Protein AF-A0AAE0VHP2-F1 (afdb_monomer_lite)

Secondary structure (DSSP, 8-state):
--HHHHHHHHHHHHHHHHHHHHHHHHHHHHHHHHHHHHHHHHHHHHHHHHHHHHHHHHHHHHHTT-TTS--TT-TTSHHHHHHHHHHHHHHHHHHHHHHHHHHS---H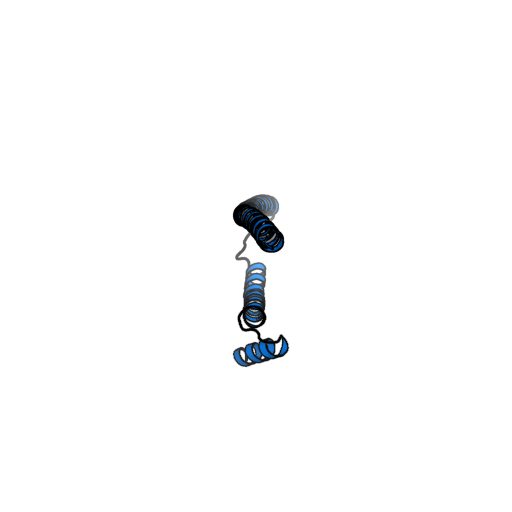HHHHHHHHHHH-

pLDDT: mean 85.0, std 11.38, range [52.88, 96.75]

Sequence (120 aa):
MDMDAFTKRKESILSERKLHDQEVKLTQYKSKVAEYETLVEDLKTEKQNLVIRLSQISSVKLIDGNPNVADLSDPNRPDKLLVQFSELYDNQWTDSFQVLCKSLDHSEDEAIQVLLKIVL

Foldseek 3Di:
DCPVVVVVVVVVVVVVVVVVVVVVVVVVVVVVVVVVVVVVVVVVVVVVVVLLVVLVVVQCVVCVVPVPDDSPSDCPPPVNVVVVVVVVVVVVLVVQLCCCVPVVVDDSVRSVVVVVVVVD

Structure (mmCIF, N/CA/C/O backbone):
data_AF-A0AAE0VHP2-F1
#
_entry.id   AF-A0AAE0VHP2-F1
#
loop_
_atom_site.group_PDB
_atom_site.id
_atom_site.type_symbol
_atom_site.label_atom_id
_atom_site.label_alt_id
_atom_site.label_comp_id
_atom_site.label_asym_id
_atom_site.label_entity_id
_atom_site.label_seq_id
_atom_site.pdbx_PDB_ins_code
_atom_site.Cartn_x
_atom_site.Cartn_y
_atom_site.Cartn_z
_atom_site.occupancy
_atom_site.B_iso_or_equiv
_atom_site.auth_seq_id
_atom_site.auth_comp_id
_atom_site.auth_asym_id
_atom_site.auth_atom_id
_atom_site.pdbx_PDB_model_num
ATOM 1 N N . MET A 1 1 ? 34.837 1.671 -52.367 1.00 56.47 1 MET A N 1
ATOM 2 C CA . MET A 1 1 ? 34.097 0.828 -51.406 1.00 56.47 1 MET A CA 1
ATOM 3 C C . MET A 1 1 ? 34.596 1.229 -50.031 1.00 56.47 1 MET A C 1
ATOM 5 O O . MET A 1 1 ? 35.789 1.084 -49.858 1.00 56.47 1 MET A O 1
ATOM 9 N N . ASP A 1 2 ? 33.766 1.879 -49.197 1.00 61.03 2 ASP A N 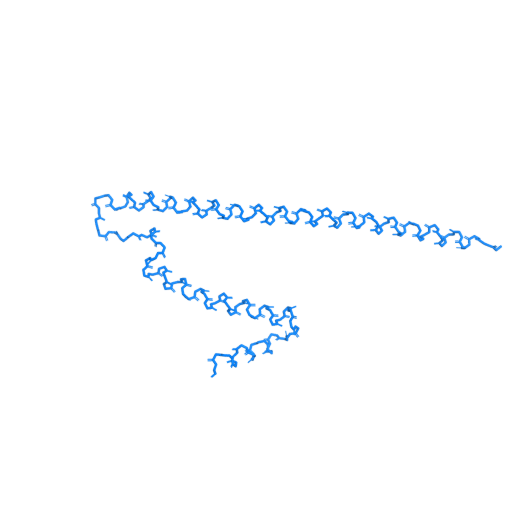1
ATOM 10 C CA . ASP A 1 2 ? 33.949 2.046 -47.723 1.00 61.03 2 ASP A CA 1
ATOM 11 C C . ASP A 1 2 ? 33.037 3.122 -47.089 1.00 61.03 2 ASP A C 1
ATOM 13 O O . ASP A 1 2 ? 32.997 3.265 -45.871 1.00 61.03 2 ASP A O 1
ATOM 17 N N . MET A 1 3 ? 32.225 3.846 -47.873 1.00 61.28 3 MET A N 1
ATOM 18 C CA . MET A 1 3 ? 31.234 4.806 -47.337 1.00 61.28 3 MET A CA 1
ATOM 19 C C . MET A 1 3 ? 30.210 4.173 -46.372 1.00 61.28 3 MET A C 1
ATOM 21 O O . MET A 1 3 ? 29.719 4.834 -45.457 1.00 61.28 3 MET A O 1
ATOM 25 N N . ASP A 1 4 ? 29.913 2.887 -46.548 1.00 78.00 4 ASP A N 1
ATOM 26 C CA . ASP A 1 4 ? 28.920 2.158 -45.754 1.00 78.00 4 ASP A CA 1
ATOM 27 C C . ASP A 1 4 ? 29.424 1.844 -44.328 1.00 78.00 4 ASP A C 1
ATOM 29 O O . ASP A 1 4 ? 28.709 2.007 -43.339 1.00 78.00 4 ASP A O 1
ATOM 33 N N . ALA A 1 5 ? 30.716 1.519 -44.189 1.00 75.69 5 ALA A N 1
ATOM 34 C CA . ALA A 1 5 ? 31.345 1.232 -42.898 1.00 75.69 5 ALA A CA 1
ATOM 35 C C . ALA A 1 5 ? 31.437 2.478 -41.995 1.00 75.69 5 ALA A C 1
ATOM 37 O O . ALA A 1 5 ? 31.198 2.401 -40.785 1.00 75.69 5 ALA A O 1
ATOM 38 N N . PHE A 1 6 ? 31.731 3.645 -42.579 1.00 77.31 6 PHE A N 1
ATOM 39 C CA . PHE A 1 6 ? 31.749 4.922 -41.857 1.00 77.31 6 PHE A CA 1
ATOM 40 C C . PHE A 1 6 ? 30.355 5.343 -41.382 1.00 77.31 6 PHE A C 1
ATOM 42 O O . PHE A 1 6 ? 30.205 5.817 -40.253 1.00 77.31 6 PHE A O 1
ATOM 49 N N . THR A 1 7 ? 29.337 5.142 -42.220 1.00 84.19 7 THR A N 1
ATOM 50 C CA . THR A 1 7 ? 27.945 5.484 -41.896 1.00 84.19 7 THR A CA 1
ATOM 51 C C . THR A 1 7 ? 27.442 4.632 -40.733 1.00 84.19 7 THR A C 1
ATOM 53 O O . THR A 1 7 ? 26.991 5.172 -39.723 1.00 84.19 7 THR A O 1
ATOM 56 N N . LYS A 1 8 ? 27.676 3.317 -40.793 1.00 85.50 8 LYS A N 1
ATOM 57 C CA . LYS A 1 8 ? 27.319 2.372 -39.728 1.00 85.50 8 LYS A CA 1
ATOM 58 C C . LYS A 1 8 ? 28.006 2.684 -38.393 1.00 85.50 8 LYS A C 1
ATOM 60 O O . LYS A 1 8 ? 27.388 2.607 -37.333 1.00 85.50 8 LYS A O 1
ATOM 65 N N . ARG A 1 9 ? 29.279 3.099 -38.421 1.00 87.50 9 ARG A N 1
ATOM 66 C CA . ARG A 1 9 ? 30.003 3.502 -37.203 1.00 87.50 9 ARG A CA 1
ATOM 67 C C . ARG A 1 9 ? 29.477 4.809 -36.609 1.00 87.50 9 ARG A C 1
ATOM 69 O O . ARG A 1 9 ? 29.380 4.923 -35.390 1.00 87.50 9 ARG A O 1
ATOM 76 N N . LYS A 1 10 ? 29.118 5.786 -37.447 1.00 89.12 10 LYS A N 1
ATOM 77 C CA . LYS A 1 10 ? 28.500 7.043 -36.998 1.00 89.12 10 LYS A CA 1
ATOM 78 C C . LYS A 1 10 ? 27.147 6.791 -36.328 1.00 89.12 10 LYS A C 1
ATOM 80 O O . LYS A 1 10 ? 26.862 7.399 -35.299 1.00 89.12 10 LYS A O 1
ATOM 85 N N . GLU A 1 11 ? 26.344 5.891 -36.886 1.00 89.88 11 GLU A N 1
ATOM 86 C CA . GLU A 1 11 ? 25.062 5.480 -36.309 1.00 89.88 11 GLU A CA 1
ATOM 87 C C . GLU A 1 11 ? 25.239 4.767 -34.963 1.00 89.88 11 GLU A C 1
ATOM 89 O O . GLU A 1 11 ? 24.553 5.135 -34.011 1.00 89.88 11 GLU A O 1
ATOM 94 N N . SER A 1 12 ? 26.217 3.857 -34.843 1.00 88.62 12 SER A N 1
ATOM 95 C CA . SER A 1 12 ? 26.563 3.190 -33.571 1.00 88.62 12 SER A CA 1
ATOM 96 C C . SER A 1 12 ? 26.895 4.196 -32.466 1.00 88.62 12 SER A C 1
ATOM 98 O O . SER A 1 12 ? 26.319 4.158 -31.380 1.00 88.62 12 SER A O 1
ATOM 100 N N . ILE A 1 13 ? 27.755 5.175 -32.767 1.00 91.75 13 ILE A N 1
ATOM 101 C CA . ILE A 1 13 ? 28.146 6.222 -31.809 1.00 91.75 13 ILE A CA 1
ATOM 102 C C . ILE A 1 13 ? 26.936 7.078 -31.406 1.00 91.75 13 ILE A C 1
ATOM 104 O O . ILE A 1 13 ? 26.813 7.495 -30.253 1.00 91.75 13 ILE A O 1
ATOM 108 N N . LEU A 1 14 ? 26.028 7.360 -32.345 1.00 92.69 14 LEU A N 1
ATOM 109 C CA . LEU A 1 14 ? 24.811 8.115 -32.056 1.00 92.69 14 LEU A CA 1
ATOM 110 C C . LEU A 1 14 ? 23.865 7.323 -31.142 1.00 92.69 14 LEU A C 1
ATOM 112 O O . LEU A 1 14 ? 23.273 7.908 -30.235 1.00 92.69 14 LEU A O 1
ATOM 116 N N . SER A 1 15 ? 23.723 6.012 -31.360 1.00 90.31 15 SER A N 1
ATOM 117 C CA . SER A 1 15 ? 22.924 5.146 -30.487 1.00 90.31 15 SER A CA 1
ATOM 118 C C . SER A 1 15 ? 23.528 5.005 -29.092 1.00 90.31 15 SER A C 1
ATOM 120 O O . SER A 1 15 ? 22.789 5.106 -28.120 1.00 90.31 15 SER A O 1
ATOM 122 N N . GLU A 1 16 ? 24.850 4.870 -28.977 1.00 92.06 16 GLU A N 1
ATOM 123 C CA . GLU A 1 16 ? 25.550 4.792 -27.687 1.00 92.06 16 GLU A CA 1
ATOM 124 C C . GLU A 1 16 ? 25.366 6.074 -26.868 1.00 92.06 16 GLU A C 1
ATOM 126 O O . GLU A 1 16 ? 25.077 6.014 -25.676 1.00 92.06 16 GLU A O 1
ATOM 131 N N . ARG A 1 17 ? 25.439 7.248 -27.509 1.00 93.31 17 ARG A N 1
ATOM 132 C CA . ARG A 1 17 ? 25.157 8.528 -26.837 1.00 93.31 17 ARG A CA 1
ATOM 133 C C . ARG A 1 17 ? 23.716 8.625 -26.352 1.00 93.31 17 ARG A C 1
ATOM 135 O O . ARG A 1 17 ? 23.485 9.035 -25.223 1.00 93.31 17 ARG A O 1
ATOM 142 N N . LYS A 1 18 ? 22.748 8.220 -27.182 1.00 94.25 18 LYS A N 1
ATOM 143 C CA . LYS A 1 18 ? 21.332 8.200 -26.782 1.00 94.25 18 LYS A CA 1
ATOM 144 C C . LYS A 1 18 ? 21.089 7.252 -25.610 1.00 94.25 18 LYS A C 1
ATOM 146 O O . LYS A 1 18 ? 20.311 7.593 -24.724 1.00 94.25 18 LYS A O 1
ATOM 151 N N . LEU A 1 19 ? 21.746 6.093 -25.613 1.00 94.00 19 LEU A N 1
ATOM 152 C CA . LEU A 1 19 ? 21.673 5.128 -24.522 1.00 94.00 19 LEU A CA 1
ATOM 153 C C . LEU A 1 19 ? 22.239 5.734 -23.233 1.00 94.00 19 LEU A C 1
ATOM 155 O O . LEU A 1 19 ? 21.567 5.715 -22.208 1.00 94.00 19 LEU A O 1
ATOM 159 N N . HIS A 1 20 ? 23.406 6.374 -23.310 1.00 93.75 20 HIS A N 1
ATOM 160 C CA . HIS A 1 20 ? 24.012 7.056 -22.170 1.00 93.75 20 HIS A CA 1
ATOM 161 C C . HIS A 1 20 ? 23.116 8.175 -21.608 1.00 93.75 20 HIS A C 1
ATOM 163 O O . HIS A 1 20 ? 22.893 8.255 -20.401 1.00 93.75 20 HIS A O 1
ATOM 169 N N . ASP A 1 21 ? 22.519 9.001 -22.472 1.00 95.19 21 ASP A N 1
ATOM 170 C CA . ASP A 1 21 ? 21.575 10.043 -22.049 1.00 95.19 21 ASP A CA 1
ATOM 171 C C . ASP A 1 21 ? 20.340 9.451 -21.348 1.00 95.19 21 ASP A C 1
ATOM 173 O O . ASP A 1 21 ? 19.803 10.037 -20.402 1.00 95.19 21 ASP A O 1
ATOM 177 N N . GLN A 1 22 ? 19.866 8.287 -21.805 1.00 94.25 22 GLN A N 1
ATOM 178 C CA . GLN A 1 22 ? 18.774 7.558 -21.161 1.00 94.25 22 GLN A CA 1
ATOM 179 C 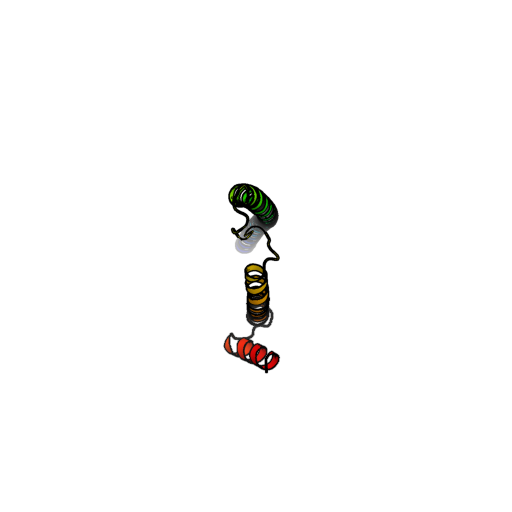C . GLN A 1 22 ? 19.187 6.990 -19.799 1.00 94.25 22 GLN A C 1
ATOM 181 O O . GLN A 1 22 ? 18.409 7.100 -18.854 1.00 94.25 22 GLN A O 1
ATOM 186 N N . GLU A 1 23 ? 20.396 6.448 -19.66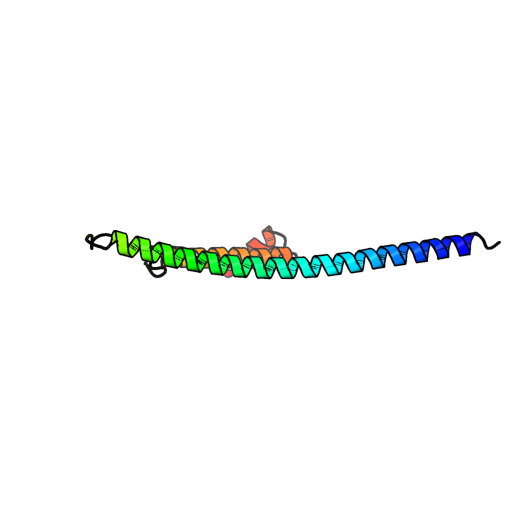2 1.00 95.19 23 GLU A N 1
ATOM 187 C CA . GLU A 1 23 ? 20.932 5.941 -18.390 1.00 95.19 23 GLU A CA 1
ATOM 188 C C . GLU A 1 23 ? 21.076 7.052 -17.344 1.00 95.19 23 GLU A C 1
ATOM 190 O O . GLU A 1 23 ? 20.698 6.879 -16.180 1.00 95.19 23 GLU A O 1
ATOM 195 N N . VAL A 1 24 ? 21.550 8.230 -17.759 1.00 96.62 24 VAL A N 1
ATOM 196 C CA . VAL A 1 24 ? 21.642 9.409 -16.886 1.00 96.62 24 VAL A CA 1
ATOM 197 C C . VAL A 1 24 ? 20.253 9.842 -16.421 1.00 96.62 24 VAL A C 1
ATOM 199 O O . VAL A 1 24 ? 20.038 10.043 -15.224 1.00 96.62 24 VAL A O 1
ATOM 202 N N . LYS A 1 25 ? 19.276 9.927 -17.334 1.00 96.25 25 LYS A N 1
ATOM 203 C CA . LYS A 1 25 ? 17.883 10.243 -16.972 1.00 96.25 25 LYS A CA 1
ATOM 204 C C . LYS A 1 25 ? 17.288 9.202 -16.033 1.00 96.25 25 LYS A C 1
ATOM 206 O O . LYS A 1 25 ? 16.646 9.566 -15.054 1.00 96.25 25 LYS A O 1
ATOM 211 N N . LEU A 1 26 ? 17.520 7.918 -16.298 1.00 94.94 26 LEU A N 1
ATOM 212 C CA . LEU A 1 26 ? 17.045 6.827 -15.451 1.00 94.94 26 LEU A CA 1
ATOM 213 C C . LEU A 1 26 ? 17.606 6.951 -14.031 1.00 94.94 26 LEU A C 1
ATOM 215 O O . LEU A 1 26 ? 16.870 6.790 -13.061 1.00 94.94 26 LEU A O 1
ATOM 219 N N . THR A 1 27 ? 18.887 7.297 -13.908 1.00 96.12 27 THR A N 1
ATOM 220 C CA . THR A 1 27 ? 19.548 7.524 -12.616 1.00 96.12 27 THR A CA 1
ATOM 221 C C . THR A 1 27 ? 18.923 8.703 -11.868 1.00 96.12 27 THR A C 1
ATOM 223 O O . THR A 1 27 ? 18.605 8.588 -10.686 1.00 96.12 27 THR A O 1
ATOM 226 N N . GLN A 1 28 ? 18.658 9.813 -12.562 1.00 95.88 28 GLN A N 1
ATOM 227 C CA . GLN A 1 28 ? 17.975 10.973 -11.979 1.00 95.88 28 GLN A CA 1
ATOM 228 C C . GLN A 1 28 ? 16.551 10.642 -11.518 1.00 95.88 28 GLN A C 1
ATOM 230 O O . GLN A 1 28 ? 16.146 11.058 -10.434 1.00 95.88 28 GLN A O 1
ATOM 235 N N . TYR A 1 29 ? 15.786 9.889 -12.315 1.00 94.44 29 TYR A N 1
ATOM 236 C CA . TYR A 1 29 ? 14.438 9.474 -11.928 1.00 94.44 29 TYR A CA 1
ATOM 237 C C . TYR A 1 29 ? 14.453 8.565 -10.700 1.00 94.44 29 TYR A C 1
ATOM 239 O O . TYR A 1 29 ? 13.641 8.767 -9.804 1.00 94.44 29 TYR A O 1
ATOM 247 N N . LYS A 1 30 ? 15.408 7.632 -10.606 1.00 95.94 30 LYS A N 1
ATOM 248 C CA . LYS A 1 30 ? 15.578 6.783 -9.418 1.00 95.94 30 LYS A CA 1
ATOM 249 C C . LYS A 1 30 ? 15.881 7.595 -8.156 1.00 95.94 30 LYS A C 1
ATOM 251 O O . LYS A 1 30 ? 15.278 7.325 -7.125 1.00 95.94 30 LYS A O 1
ATOM 256 N N . SER A 1 31 ? 16.743 8.614 -8.247 1.00 95.88 31 SER A N 1
ATOM 257 C CA . SER A 1 31 ? 17.010 9.524 -7.117 1.00 95.88 31 SER A CA 1
ATOM 258 C C . SER A 1 31 ? 15.740 10.230 -6.649 1.00 95.88 31 SER A C 1
ATOM 260 O O . SER A 1 31 ? 15.413 10.201 -5.469 1.00 95.88 31 SER A O 1
ATOM 262 N N . LYS A 1 32 ? 14.973 10.799 -7.587 1.00 96.69 32 LYS A N 1
ATOM 263 C CA . LYS A 1 32 ? 13.720 11.493 -7.262 1.00 96.69 32 LYS A CA 1
ATOM 264 C C . LYS A 1 32 ? 12.676 10.574 -6.639 1.00 96.69 32 LYS A C 1
ATOM 266 O O . LYS A 1 32 ? 11.951 11.013 -5.759 1.00 96.69 32 LYS A O 1
ATOM 271 N N . VAL A 1 33 ? 12.577 9.326 -7.099 1.00 96.56 33 VAL A N 1
ATOM 272 C CA . VAL A 1 33 ? 11.667 8.337 -6.500 1.00 96.56 33 VAL A CA 1
ATOM 273 C C . VAL A 1 33 ? 12.032 8.111 -5.035 1.00 96.56 33 VAL A C 1
ATOM 275 O O . VAL A 1 33 ? 11.159 8.252 -4.189 1.00 96.56 33 VAL A O 1
ATOM 278 N N . ALA A 1 34 ? 13.313 7.887 -4.731 1.00 95.81 34 ALA A N 1
ATOM 279 C CA . ALA A 1 34 ? 13.766 7.720 -3.351 1.00 95.81 34 ALA A CA 1
ATOM 280 C C . ALA A 1 34 ? 13.489 8.969 -2.489 1.00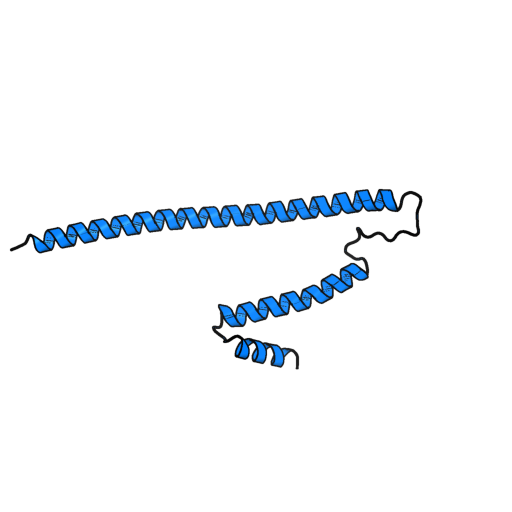 95.81 34 ALA A C 1
ATOM 282 O O . ALA A 1 34 ? 13.013 8.858 -1.363 1.00 95.81 34 ALA A O 1
ATOM 283 N N . GLU A 1 35 ? 13.723 10.171 -3.026 1.00 96.38 35 GLU A N 1
ATOM 284 C CA . GLU A 1 35 ? 13.401 11.429 -2.337 1.00 96.38 35 GLU A CA 1
ATOM 285 C C . GLU A 1 35 ? 11.896 11.551 -2.044 1.00 96.38 35 GLU A C 1
ATOM 287 O O . GLU A 1 35 ? 11.503 11.845 -0.914 1.00 96.38 35 GLU A O 1
ATOM 292 N N . TYR A 1 36 ? 11.034 11.283 -3.029 1.00 95.19 36 TYR A N 1
ATOM 293 C CA . TYR A 1 36 ? 9.586 11.330 -2.827 1.00 95.19 36 TYR A CA 1
ATOM 294 C C . TYR A 1 36 ? 9.091 10.264 -1.846 1.00 95.19 36 TYR A C 1
ATOM 296 O O . TYR A 1 36 ? 8.195 10.558 -1.060 1.00 95.19 36 TYR A O 1
ATOM 304 N N . GLU A 1 37 ? 9.673 9.065 -1.845 1.00 95.19 37 GLU A N 1
ATOM 305 C CA . GLU A 1 37 ? 9.352 8.014 -0.873 1.00 95.19 37 GLU A CA 1
ATOM 306 C C . GLU A 1 37 ? 9.664 8.463 0.559 1.00 95.19 37 GLU A C 1
ATOM 308 O O . GLU A 1 37 ? 8.803 8.348 1.432 1.00 95.19 37 GLU A O 1
ATOM 313 N N . THR A 1 38 ? 10.842 9.055 0.792 1.00 95.81 38 THR A N 1
ATOM 314 C CA . THR A 1 38 ? 11.193 9.595 2.120 1.00 95.81 38 THR A CA 1
ATOM 315 C C . THR A 1 38 ? 10.244 10.710 2.557 1.00 95.81 38 THR A C 1
ATOM 317 O O . THR A 1 38 ? 9.725 10.679 3.671 1.00 95.81 38 THR A O 1
ATOM 320 N N . LEU A 1 39 ? 9.922 11.642 1.655 1.00 96.75 39 LEU A N 1
ATOM 321 C CA . LEU A 1 39 ? 9.007 12.745 1.946 1.00 96.75 39 LEU A CA 1
ATOM 322 C C . LEU A 1 39 ? 7.593 12.257 2.288 1.00 96.75 39 LEU A C 1
ATOM 324 O O . LEU A 1 39 ? 6.935 12.820 3.162 1.00 96.75 39 LEU A O 1
ATOM 328 N N . VAL A 1 40 ? 7.105 11.224 1.596 1.00 96.06 40 VAL A N 1
ATOM 329 C CA . VAL A 1 40 ? 5.789 10.636 1.872 1.00 96.06 40 VAL A CA 1
ATOM 330 C C . VAL A 1 40 ? 5.747 10.029 3.273 1.00 96.06 40 VAL A C 1
ATOM 332 O O . VAL A 1 40 ? 4.755 10.226 3.978 1.00 96.06 40 VAL A O 1
ATOM 335 N N . GLU A 1 41 ? 6.804 9.337 3.697 1.00 94.31 41 GLU A N 1
ATOM 336 C CA . GLU A 1 41 ? 6.850 8.719 5.025 1.00 94.31 41 GLU A CA 1
ATOM 337 C C . GLU A 1 41 ? 6.950 9.766 6.148 1.00 94.31 41 GLU A C 1
ATOM 339 O O . GLU A 1 41 ? 6.234 9.676 7.153 1.00 94.31 41 GLU A O 1
ATOM 344 N N . ASP A 1 42 ? 7.737 10.824 5.942 1.00 94.31 42 ASP A N 1
ATOM 345 C CA . ASP A 1 42 ? 7.833 11.949 6.878 1.00 94.31 42 ASP A CA 1
ATOM 346 C C . ASP A 1 42 ? 6.479 12.659 7.041 1.00 94.31 42 ASP A C 1
ATOM 348 O O . ASP A 1 42 ? 5.990 12.848 8.160 1.00 94.31 42 ASP A O 1
ATOM 352 N N . LEU A 1 43 ? 5.811 12.983 5.927 1.00 95.12 43 LEU A N 1
ATOM 353 C CA . LEU A 1 43 ? 4.489 13.622 5.940 1.00 95.12 43 LEU A CA 1
ATOM 354 C C . LEU A 1 43 ? 3.420 12.734 6.580 1.00 95.12 43 LEU A C 1
ATOM 356 O O . LEU A 1 43 ? 2.514 13.225 7.262 1.00 95.12 43 LEU A O 1
ATOM 360 N N . LYS A 1 44 ? 3.499 11.418 6.376 1.00 92.19 44 LYS A N 1
ATOM 361 C CA . LYS A 1 44 ? 2.593 10.450 7.001 1.00 92.19 44 LYS A CA 1
ATOM 362 C C . LYS A 1 44 ? 2.775 10.433 8.518 1.00 92.19 44 LYS A C 1
ATOM 364 O O . LYS A 1 44 ? 1.776 10.460 9.242 1.00 92.19 44 LYS A O 1
ATOM 369 N N . THR A 1 45 ? 4.019 10.469 8.984 1.00 90.19 45 THR A N 1
ATOM 370 C CA . THR A 1 45 ? 4.363 10.541 10.409 1.00 90.19 45 THR A CA 1
ATOM 371 C C . THR A 1 45 ? 3.881 11.853 11.030 1.00 90.19 45 THR A C 1
ATOM 373 O O . THR A 1 45 ? 3.222 11.853 12.072 1.00 90.19 45 THR A O 1
ATOM 376 N N . GLU A 1 46 ? 4.122 12.988 10.369 1.00 93.62 46 GLU A N 1
ATOM 377 C CA . GLU A 1 46 ? 3.657 14.298 10.837 1.00 93.62 46 GLU A CA 1
ATOM 378 C C . GLU A 1 46 ? 2.125 14.363 10.913 1.00 93.62 46 GLU A C 1
ATOM 380 O O . GLU A 1 46 ? 1.564 14.779 11.932 1.00 93.62 46 GLU A O 1
ATOM 385 N N . LYS A 1 47 ? 1.428 13.868 9.881 1.00 92.38 47 LYS A N 1
ATOM 386 C CA . LYS A 1 47 ? -0.036 13.758 9.878 1.00 92.38 47 LYS A CA 1
ATOM 387 C C . LYS A 1 47 ? -0.535 12.941 11.067 1.00 92.38 47 LYS A C 1
ATOM 389 O O . LYS A 1 47 ? -1.483 13.363 11.728 1.00 92.38 47 LYS A O 1
ATOM 394 N N . GLN A 1 48 ? 0.061 11.781 11.339 1.00 83.62 48 GLN A N 1
ATOM 395 C CA . GLN A 1 48 ? -0.336 10.936 12.469 1.00 83.62 48 GLN A CA 1
ATOM 396 C C . GLN A 1 48 ? -0.161 11.669 13.803 1.00 83.62 48 GLN A C 1
ATOM 398 O O . GLN A 1 48 ? -1.092 11.699 14.608 1.00 83.62 48 GLN A O 1
ATOM 403 N N . ASN A 1 49 ? 0.973 12.344 14.000 1.00 84.56 49 ASN A N 1
ATOM 404 C CA . ASN A 1 49 ? 1.236 13.133 15.205 1.00 84.56 49 ASN A CA 1
ATOM 405 C C . ASN A 1 49 ? 0.217 14.266 15.397 1.00 84.56 49 ASN A C 1
ATOM 407 O O . ASN A 1 49 ? -0.297 14.467 16.501 1.00 84.56 49 ASN A O 1
ATOM 411 N N . LEU A 1 50 ? -0.117 14.991 14.325 1.00 88.38 50 LEU A N 1
ATOM 412 C CA . LEU A 1 50 ? -1.126 16.052 14.362 1.00 88.38 50 LEU A CA 1
ATOM 413 C C . LEU A 1 50 ? -2.519 15.506 14.682 1.00 88.38 50 LEU A C 1
ATOM 415 O O . LEU A 1 50 ? -3.231 16.101 15.491 1.00 88.38 50 LEU A O 1
ATOM 419 N N . VAL A 1 51 ? -2.898 14.369 14.093 1.00 84.75 51 VAL A N 1
ATOM 420 C CA . VAL A 1 51 ? -4.178 13.702 14.375 1.00 84.75 51 VAL A CA 1
ATOM 421 C C . VAL A 1 51 ? -4.263 13.287 15.840 1.00 84.75 51 VAL A C 1
ATOM 423 O O . VAL A 1 51 ? -5.270 13.581 16.481 1.00 84.75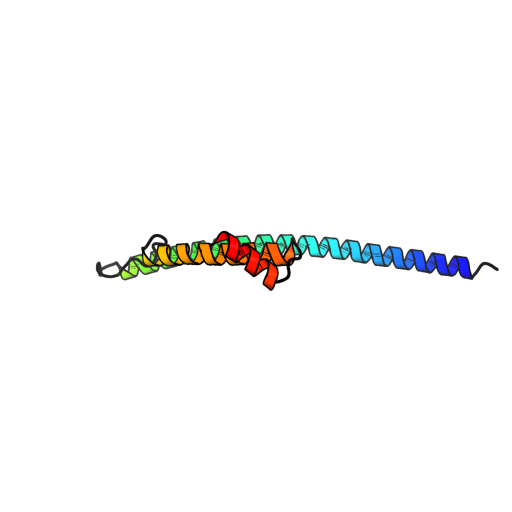 51 VAL A O 1
ATOM 426 N N . ILE A 1 52 ? -3.212 12.674 16.393 1.00 80.06 52 ILE A N 1
ATOM 427 C CA . ILE A 1 52 ? -3.163 12.285 17.811 1.00 80.06 52 ILE A CA 1
ATOM 428 C C . ILE A 1 52 ? -3.341 13.518 18.698 1.00 80.06 52 ILE A C 1
ATOM 430 O O . ILE A 1 52 ? -4.213 13.539 19.564 1.00 80.06 52 ILE A O 1
ATOM 434 N N . ARG A 1 53 ? -2.577 14.586 18.443 1.00 82.81 53 ARG A N 1
ATOM 435 C CA . ARG A 1 53 ? -2.637 15.810 19.250 1.00 82.81 53 ARG A CA 1
ATOM 436 C C . ARG A 1 53 ? -3.999 16.502 19.167 1.00 82.81 53 ARG A C 1
ATOM 438 O O . ARG A 1 53 ? -4.518 16.959 20.183 1.00 82.81 53 ARG A O 1
ATOM 445 N N . LEU A 1 54 ? -4.591 16.584 17.976 1.00 81.12 54 LEU A N 1
ATOM 446 C CA . LEU A 1 54 ? -5.933 17.143 17.792 1.00 81.12 54 LEU A CA 1
ATOM 447 C C . LEU A 1 54 ? -6.991 16.291 18.488 1.00 81.12 54 LEU A C 1
ATOM 449 O O . LEU A 1 54 ? -7.881 16.835 19.133 1.00 81.12 54 LEU A O 1
ATOM 453 N N . SER A 1 55 ? -6.874 14.968 18.395 1.00 73.94 55 SER A N 1
ATOM 454 C CA . SER A 1 55 ? -7.782 14.038 19.056 1.00 73.94 55 SER A CA 1
ATOM 455 C C . SER A 1 55 ? -7.707 14.164 20.580 1.00 73.94 55 SER A C 1
ATOM 457 O O . SER A 1 55 ? -8.747 14.244 21.229 1.00 73.94 55 SER A O 1
ATOM 459 N N . GLN A 1 56 ? -6.504 14.308 21.144 1.00 74.12 56 GLN A N 1
ATOM 460 C CA . GLN A 1 56 ? -6.301 14.584 22.570 1.00 74.12 56 GLN A CA 1
ATOM 461 C C . GLN A 1 56 ? -6.944 15.910 22.992 1.00 74.12 56 GLN A C 1
ATOM 463 O O . GLN A 1 56 ? -7.683 15.955 23.971 1.00 74.12 56 GLN A O 1
ATOM 468 N N . ILE A 1 57 ? -6.716 16.995 22.241 1.00 77.19 57 ILE A N 1
ATOM 469 C CA . ILE A 1 57 ? -7.302 18.311 22.549 1.00 77.19 57 ILE A CA 1
ATOM 470 C C . ILE A 1 57 ? -8.833 18.265 22.468 1.00 77.19 57 ILE A C 1
ATOM 472 O O . ILE A 1 57 ? -9.509 18.836 23.324 1.00 77.19 57 ILE A O 1
ATOM 476 N N . SER A 1 58 ? -9.386 17.601 21.452 1.00 69.62 58 SER A N 1
ATOM 477 C CA . SER A 1 58 ? -10.833 17.433 21.304 1.00 69.62 58 SER A CA 1
ATOM 478 C C . SER A 1 58 ? -11.421 16.573 22.419 1.00 69.62 58 SER A C 1
ATOM 480 O O . SER A 1 58 ? -12.461 16.933 22.957 1.00 69.62 58 SER A O 1
ATOM 482 N N . SER A 1 59 ? -10.750 15.493 22.822 1.00 63.50 59 SER A N 1
ATOM 483 C CA . SER A 1 59 ? -11.237 14.603 23.885 1.00 63.50 59 SER A CA 1
ATOM 484 C C . SER A 1 59 ? -11.199 15.284 25.248 1.00 63.50 59 SER A C 1
ATOM 486 O O . SER A 1 59 ? -12.196 15.259 25.959 1.00 63.50 59 SER A O 1
ATOM 488 N N . VAL A 1 60 ? -10.129 16.020 25.570 1.00 68.12 60 VAL A N 1
ATOM 489 C CA . VAL A 1 60 ? -10.063 16.844 26.792 1.00 68.12 60 VAL A CA 1
ATOM 490 C C . VAL A 1 60 ? -11.208 17.859 26.836 1.00 68.12 60 VAL A C 1
ATOM 492 O O . VAL A 1 60 ? -11.864 17.988 27.863 1.00 68.12 60 VAL A O 1
ATOM 495 N N . LYS A 1 61 ? -11.506 18.537 25.720 1.00 65.75 61 LYS A N 1
ATOM 496 C CA . LYS A 1 61 ? -12.619 19.501 25.643 1.00 65.75 61 LYS A CA 1
ATOM 497 C C . LYS A 1 61 ? -14.008 18.857 25.705 1.00 65.75 61 LYS A C 1
ATOM 499 O O . LYS A 1 61 ? -14.951 19.534 26.092 1.00 65.75 61 LYS A O 1
ATOM 504 N N . LEU A 1 62 ? -14.151 17.599 25.285 1.00 63.47 62 LEU A N 1
ATOM 505 C CA . LEU A 1 62 ? -15.417 16.855 25.330 1.00 63.47 62 LEU A CA 1
ATOM 506 C C . LEU A 1 62 ? -15.676 16.214 26.701 1.00 63.47 62 LEU A C 1
ATOM 508 O O . LEU A 1 62 ? -16.835 16.041 27.071 1.00 63.47 62 LEU A O 1
ATOM 512 N N . ILE A 1 63 ? -14.615 15.870 27.436 1.00 62.88 63 ILE A N 1
ATOM 513 C CA . ILE A 1 63 ? -14.682 15.229 28.757 1.00 62.88 63 ILE A CA 1
ATOM 514 C C . ILE A 1 63 ? -14.725 16.273 29.887 1.00 62.88 63 ILE A C 1
ATOM 516 O O . ILE A 1 63 ? -15.259 15.982 30.960 1.00 62.88 63 ILE A O 1
ATOM 520 N N . ASP A 1 64 ? -14.231 17.498 29.657 1.00 62.41 64 ASP A N 1
ATOM 521 C CA . ASP A 1 64 ? -14.347 18.612 30.607 1.00 62.41 64 ASP A CA 1
ATOM 522 C C . ASP A 1 64 ? -15.828 18.925 30.895 1.00 62.41 64 ASP A C 1
ATOM 524 O O . ASP A 1 64 ? -16.553 19.488 30.075 1.00 62.41 64 ASP A O 1
ATOM 528 N N . GLY A 1 65 ? -16.305 18.471 32.056 1.00 59.56 65 GLY A N 1
ATOM 529 C CA . GLY A 1 65 ? -17.697 18.597 32.487 1.00 59.56 65 GLY A CA 1
ATOM 530 C C . GLY A 1 65 ? -18.660 17.498 32.013 1.00 59.56 65 GLY A C 1
ATOM 531 O O . GLY A 1 65 ? -19.839 17.573 32.361 1.00 59.56 65 GLY A O 1
ATOM 532 N N . ASN A 1 66 ? -18.210 16.469 31.276 1.00 63.41 66 ASN A N 1
ATOM 533 C CA . ASN A 1 66 ? -19.087 15.381 30.815 1.00 63.41 66 ASN A CA 1
ATOM 534 C C . ASN A 1 66 ? -18.432 13.980 30.896 1.00 63.41 66 ASN A C 1
ATOM 536 O O . ASN A 1 66 ? -17.982 13.436 29.886 1.00 63.41 66 ASN A O 1
ATOM 540 N N . PRO A 1 67 ? -18.417 13.345 32.086 1.00 65.56 67 PRO A N 1
ATOM 541 C CA . PRO A 1 67 ? -17.761 12.051 32.318 1.00 65.56 67 PRO A CA 1
ATOM 542 C C . PRO A 1 67 ? -18.414 10.857 31.598 1.00 65.56 67 PRO A C 1
ATOM 544 O O . PRO A 1 67 ? -17.906 9.744 31.687 1.00 65.56 67 PRO A O 1
ATOM 547 N N . ASN A 1 68 ? -19.535 11.065 30.900 1.00 64.69 68 ASN A N 1
ATOM 548 C CA . ASN A 1 68 ? -20.262 10.017 30.181 1.00 64.69 68 ASN A CA 1
ATOM 549 C C . ASN A 1 68 ? -19.887 9.926 28.687 1.00 64.69 68 ASN A C 1
ATOM 551 O O . ASN A 1 68 ? -20.435 9.090 27.969 1.00 64.69 68 ASN A O 1
ATOM 555 N N . VAL A 1 69 ? -18.998 10.796 28.194 1.00 65.88 69 VAL A N 1
ATOM 556 C CA . VAL A 1 69 ? -18.515 10.769 26.805 1.00 65.88 69 VAL A CA 1
ATOM 557 C C . VAL A 1 69 ? -17.272 9.887 26.726 1.00 65.88 69 VAL A C 1
ATOM 559 O O . VAL A 1 69 ? -16.287 10.128 27.418 1.00 65.88 69 VAL A O 1
ATOM 562 N N . ALA A 1 70 ? -17.324 8.855 25.882 1.00 63.84 70 ALA A N 1
ATOM 563 C CA . ALA A 1 70 ? -16.205 7.944 25.666 1.00 63.84 70 ALA A CA 1
ATOM 564 C C . ALA A 1 70 ? -15.003 8.666 25.027 1.00 63.84 70 ALA A C 1
ATOM 566 O O . ALA A 1 70 ? -15.170 9.455 24.094 1.00 63.84 70 ALA A O 1
ATOM 567 N N . ASP A 1 71 ? -13.793 8.359 25.501 1.00 66.25 71 ASP A N 1
ATOM 568 C CA . ASP A 1 71 ? -12.545 8.864 24.929 1.00 66.25 71 ASP A CA 1
ATOM 569 C C . ASP A 1 71 ? -12.259 8.189 23.577 1.00 66.25 71 ASP A C 1
ATOM 571 O O . ASP A 1 71 ? -11.705 7.093 23.489 1.00 66.25 71 ASP A O 1
ATOM 575 N N . LEU A 1 72 ? -12.661 8.854 22.494 1.00 69.44 72 LEU A N 1
ATOM 576 C CA . LEU A 1 72 ? -12.432 8.380 21.128 1.00 69.44 72 LEU A CA 1
ATOM 577 C C . LEU A 1 72 ? -10.991 8.615 20.646 1.00 69.44 72 LEU A C 1
ATOM 579 O O . LEU A 1 72 ? -10.653 8.185 19.535 1.00 69.44 72 LEU A O 1
ATOM 583 N N . SER A 1 73 ? -10.149 9.288 21.441 1.00 67.94 73 SER A N 1
ATOM 584 C CA . SER A 1 73 ? -8.733 9.485 21.119 1.00 67.94 73 SER A CA 1
ATOM 585 C C . SER A 1 73 ? -7.854 8.304 21.478 1.00 67.94 73 SER A C 1
ATOM 587 O O . SER A 1 73 ? -6.789 8.161 20.877 1.00 67.94 73 SER A O 1
ATOM 589 N N . ASP A 1 74 ? -8.306 7.427 22.377 1.00 71.25 74 ASP A N 1
ATOM 590 C CA . ASP A 1 74 ? -7.560 6.226 22.731 1.00 71.25 74 ASP A CA 1
ATOM 591 C C . ASP A 1 74 ? -7.519 5.257 21.532 1.00 71.25 74 ASP A C 1
ATOM 593 O O . ASP A 1 74 ? -8.573 4.796 21.072 1.00 71.25 74 ASP A O 1
ATOM 597 N N . PRO A 1 75 ? -6.334 4.940 20.975 1.00 71.81 75 PRO A N 1
ATOM 598 C CA . PRO A 1 75 ? -6.205 3.934 19.926 1.00 71.81 75 PRO A CA 1
ATOM 599 C C . PRO A 1 75 ? -6.438 2.506 20.441 1.00 71.81 75 PRO A C 1
ATOM 601 O O . PRO A 1 75 ? -6.740 1.630 19.636 1.00 71.81 75 PRO A O 1
ATOM 604 N N . ASN A 1 76 ? -6.337 2.277 21.753 1.00 76.94 76 ASN A N 1
ATOM 605 C CA . ASN A 1 76 ? -6.536 0.978 22.397 1.00 76.94 76 ASN A CA 1
ATOM 606 C C . ASN A 1 76 ? -7.970 0.770 22.898 1.00 76.94 76 ASN A C 1
ATOM 608 O O . ASN A 1 76 ? -8.249 -0.206 23.597 1.00 76.94 76 ASN A O 1
ATOM 612 N N . ARG A 1 77 ? -8.904 1.659 22.551 1.00 81.31 77 ARG A N 1
ATOM 613 C CA . ARG A 1 77 ? -10.309 1.458 22.904 1.00 81.31 77 ARG A CA 1
ATOM 614 C C . ARG A 1 77 ? -10.888 0.221 22.193 1.00 81.31 77 ARG A C 1
ATOM 616 O O . ARG A 1 77 ? -10.470 -0.089 21.071 1.00 81.31 77 ARG A O 1
ATOM 623 N N . PRO A 1 78 ? -11.874 -0.471 22.796 1.00 80.19 78 PRO A N 1
ATOM 624 C CA . PRO A 1 78 ? -12.355 -1.764 22.306 1.00 80.19 78 PRO A CA 1
ATOM 625 C C . PRO A 1 78 ? -12.799 -1.774 20.835 1.00 80.19 78 PRO A C 1
ATOM 627 O O . PRO A 1 78 ? -12.475 -2.708 20.104 1.00 80.19 78 PRO A O 1
ATOM 630 N N . ASP A 1 79 ? -13.497 -0.732 20.375 1.00 79.25 79 ASP A N 1
ATOM 631 C CA . ASP A 1 79 ? -13.942 -0.604 18.982 1.00 79.25 79 ASP A CA 1
ATOM 632 C C . ASP A 1 79 ? -12.767 -0.425 18.016 1.00 79.25 79 ASP A C 1
ATOM 634 O O . ASP A 1 79 ? -12.752 -1.020 16.938 1.00 79.25 79 ASP A O 1
ATOM 638 N N . LYS A 1 80 ? -11.748 0.351 18.403 1.00 81.31 80 LYS A N 1
ATOM 639 C CA . LYS A 1 80 ? -10.584 0.589 17.546 1.00 81.31 80 LYS A CA 1
ATOM 640 C C . LYS A 1 80 ? -9.680 -0.635 17.464 1.00 81.31 80 LYS A C 1
ATOM 642 O O . LYS A 1 80 ? -9.210 -0.942 16.369 1.00 81.31 80 LYS A O 1
ATOM 647 N N . LEU A 1 81 ? -9.505 -1.356 18.572 1.00 84.44 81 LEU A N 1
ATOM 648 C CA . LEU A 1 81 ? -8.795 -2.635 18.598 1.00 84.44 81 LEU A CA 1
ATOM 649 C C . LEU A 1 81 ? -9.476 -3.671 17.705 1.00 84.44 81 LEU A C 1
ATOM 651 O O . LEU A 1 81 ? -8.798 -4.331 16.925 1.00 84.44 81 LEU A O 1
ATOM 655 N N . LEU A 1 82 ? -10.808 -3.785 17.763 1.00 84.19 82 LEU A N 1
ATOM 656 C CA . LEU A 1 82 ? -11.552 -4.703 16.896 1.00 84.19 82 LEU A CA 1
ATOM 657 C C . LEU A 1 82 ? -11.307 -4.399 15.411 1.00 84.19 82 LEU A C 1
ATOM 659 O O . LEU A 1 82 ? -11.046 -5.311 14.628 1.00 84.19 82 LEU A O 1
ATOM 663 N N . VAL A 1 83 ? -11.346 -3.117 15.034 1.00 82.44 83 VAL A N 1
ATOM 664 C CA . VAL A 1 83 ? -11.051 -2.681 13.661 1.00 82.44 83 VAL A CA 1
ATOM 665 C C . VAL A 1 83 ? -9.614 -3.027 13.270 1.00 82.44 83 VAL A C 1
ATOM 667 O O . VAL A 1 83 ? -9.416 -3.619 12.217 1.00 82.44 83 VAL A O 1
ATOM 670 N N . GLN A 1 84 ? -8.625 -2.723 14.117 1.00 84.88 84 GLN A N 1
ATOM 671 C CA . GLN A 1 84 ? -7.213 -3.036 13.850 1.00 84.88 84 GLN A CA 1
ATOM 672 C C . GLN A 1 84 ? -6.963 -4.544 13.703 1.00 84.88 84 GLN A C 1
ATOM 674 O O . GLN A 1 84 ? -6.204 -4.958 12.831 1.00 84.88 84 GLN A O 1
ATOM 679 N N . PHE A 1 85 ? -7.616 -5.374 14.522 1.00 84.50 85 PHE A N 1
ATOM 680 C CA . PHE A 1 85 ? -7.534 -6.831 14.405 1.00 84.50 85 PHE A CA 1
ATOM 681 C C . PHE A 1 85 ? -8.138 -7.336 13.094 1.00 84.50 85 PHE A C 1
ATOM 683 O O . PHE A 1 85 ? -7.553 -8.211 12.464 1.00 84.50 85 PHE A O 1
ATOM 690 N N . SER A 1 86 ? -9.278 -6.790 12.664 1.00 84.56 86 SER A N 1
ATOM 691 C CA . SER A 1 86 ? -9.874 -7.139 11.368 1.00 84.56 86 SER A CA 1
ATOM 692 C C . SER A 1 86 ? -8.984 -6.707 10.201 1.00 84.56 86 SER A C 1
ATOM 694 O O . SER A 1 86 ? -8.791 -7.468 9.257 1.00 84.56 86 SER A O 1
ATOM 696 N N . GLU A 1 87 ? -8.432 -5.497 10.280 1.00 88.12 87 GLU A N 1
ATOM 697 C CA . GLU A 1 87 ? -7.554 -4.912 9.263 1.00 88.12 87 GLU A CA 1
ATOM 698 C C . GLU A 1 87 ? -6.249 -5.709 9.116 1.00 88.12 87 GLU A C 1
ATOM 700 O O . GLU A 1 87 ? -5.746 -5.868 8.009 1.00 88.12 87 GLU A O 1
ATOM 705 N N . LEU A 1 88 ? -5.726 -6.286 10.205 1.00 87.00 88 LEU A N 1
ATOM 706 C CA . LEU A 1 88 ? -4.533 -7.134 10.161 1.00 87.00 88 LEU A CA 1
ATOM 707 C C . LEU A 1 88 ? -4.707 -8.334 9.219 1.00 87.00 88 LEU A C 1
ATOM 709 O O . LEU A 1 88 ? -3.816 -8.605 8.416 1.00 87.00 88 LEU A O 1
ATOM 713 N N . TYR A 1 89 ? -5.838 -9.040 9.307 1.00 82.81 89 TYR A N 1
ATOM 714 C CA . TYR A 1 89 ? -6.102 -10.202 8.454 1.00 82.81 89 TYR A CA 1
ATOM 715 C C . TYR A 1 89 ? -6.315 -9.804 6.993 1.00 82.81 89 TYR A C 1
ATOM 717 O O . TYR A 1 89 ? -5.795 -10.472 6.103 1.00 82.81 89 TYR A O 1
ATOM 725 N N . ASP A 1 90 ? -7.027 -8.703 6.749 1.00 88.81 90 ASP A N 1
ATOM 726 C CA . ASP A 1 90 ? -7.277 -8.193 5.396 1.00 88.81 90 ASP A CA 1
ATOM 727 C C . ASP A 1 90 ? -5.975 -7.759 4.702 1.00 88.81 90 ASP A C 1
ATOM 729 O O . ASP A 1 90 ? -5.699 -8.139 3.559 1.00 88.81 90 ASP A O 1
ATOM 733 N N . ASN A 1 91 ? -5.110 -7.054 5.438 1.00 90.94 91 ASN A N 1
ATOM 734 C CA . ASN A 1 91 ? -3.789 -6.651 4.962 1.00 90.94 91 ASN A CA 1
ATOM 735 C C . ASN A 1 91 ? -2.911 -7.868 4.656 1.00 90.94 91 ASN A C 1
ATOM 737 O O . ASN A 1 91 ? -2.357 -7.962 3.566 1.00 90.94 91 ASN A O 1
ATOM 741 N N . GLN A 1 92 ? -2.822 -8.838 5.575 1.00 89.56 92 GLN A N 1
ATOM 742 C CA . GLN A 1 92 ? -2.020 -10.047 5.356 1.00 89.56 92 GLN A CA 1
ATOM 743 C C . GLN A 1 92 ? -2.506 -10.860 4.155 1.00 89.56 92 GLN A C 1
ATOM 745 O O . GLN A 1 92 ? -1.686 -11.400 3.406 1.00 89.56 92 GLN A O 1
ATOM 750 N N . TRP A 1 93 ? -3.823 -10.947 3.957 1.00 91.19 93 TRP A N 1
ATOM 751 C CA . TRP A 1 93 ? -4.402 -11.642 2.814 1.00 91.19 93 TRP A CA 1
ATOM 752 C C . TRP A 1 93 ? -4.071 -10.921 1.505 1.00 91.19 93 TRP A C 1
ATOM 754 O O . TRP A 1 93 ? -3.576 -11.546 0.566 1.00 91.19 93 TRP A O 1
ATOM 764 N N . THR A 1 94 ? -4.245 -9.597 1.478 1.00 93.25 94 THR A N 1
ATOM 765 C CA . THR A 1 94 ? -3.915 -8.745 0.329 1.00 93.25 94 THR A CA 1
ATOM 766 C C . THR A 1 94 ? -2.431 -8.816 -0.029 1.00 93.25 94 THR A C 1
ATOM 768 O O . THR A 1 94 ? -2.087 -8.994 -1.199 1.00 93.25 94 THR A O 1
ATOM 771 N N . ASP A 1 95 ? -1.543 -8.729 0.961 1.00 94.00 95 ASP A N 1
ATOM 772 C CA . ASP A 1 95 ? -0.095 -8.800 0.760 1.00 94.00 95 ASP A CA 1
ATOM 773 C C . ASP A 1 95 ? 0.322 -10.171 0.220 1.00 94.00 95 ASP A C 1
ATOM 775 O O . ASP A 1 95 ? 1.059 -10.265 -0.764 1.00 94.00 95 ASP A O 1
ATOM 779 N N . SER A 1 96 ? -0.202 -11.248 0.812 1.00 92.81 96 SER A N 1
ATOM 780 C CA . SER A 1 96 ? 0.091 -12.618 0.377 1.00 92.81 96 SER A CA 1
ATOM 781 C C . SER A 1 96 ? -0.400 -12.877 -1.049 1.00 92.81 96 SER A C 1
ATOM 783 O O . SER A 1 96 ? 0.328 -13.454 -1.858 1.00 92.81 96 SER A O 1
ATOM 785 N N . PHE A 1 97 ? -1.601 -12.397 -1.387 1.00 94.12 97 PHE A N 1
ATOM 786 C CA . PHE A 1 97 ? -2.145 -12.467 -2.743 1.00 94.12 97 PHE A CA 1
ATOM 787 C C . PHE A 1 97 ? -1.269 -11.706 -3.744 1.00 94.12 97 PHE A C 1
ATOM 789 O O . PHE A 1 97 ? -0.915 -12.244 -4.793 1.00 94.12 97 PHE A O 1
ATOM 796 N N . GLN A 1 98 ? -0.836 -10.485 -3.409 1.00 93.00 98 GLN A N 1
ATOM 797 C CA . GLN A 1 98 ? 0.055 -9.719 -4.281 1.00 93.00 98 GLN A CA 1
ATOM 798 C C . GLN A 1 98 ? 1.397 -10.414 -4.512 1.00 93.00 98 GLN A C 1
ATOM 800 O O . GLN A 1 98 ? 1.894 -10.391 -5.638 1.00 93.00 98 GLN A O 1
ATOM 805 N N . VAL A 1 99 ? 1.982 -11.032 -3.484 1.00 94.44 99 VAL A N 1
ATOM 806 C CA . VAL A 1 99 ? 3.241 -11.781 -3.617 1.00 94.44 99 VAL A CA 1
ATOM 807 C C . VAL A 1 99 ? 3.066 -12.989 -4.537 1.00 94.44 99 VAL A C 1
ATOM 809 O O . VAL A 1 99 ? 3.908 -13.211 -5.407 1.00 94.44 99 VAL A O 1
ATOM 812 N N . LEU A 1 100 ? 1.971 -13.738 -4.397 1.00 94.06 100 LEU A N 1
ATOM 813 C CA . LEU A 1 100 ? 1.684 -14.892 -5.255 1.00 94.06 100 LEU A CA 1
ATOM 814 C C . LEU A 1 100 ? 1.540 -14.482 -6.726 1.00 94.06 100 LEU A C 1
ATOM 816 O O . LEU A 1 100 ? 2.179 -15.079 -7.592 1.00 94.06 100 LEU A O 1
ATOM 820 N N . CYS A 1 101 ? 0.777 -13.424 -7.000 1.00 93.31 101 CYS A N 1
ATOM 821 C CA . CYS A 1 101 ? 0.514 -12.983 -8.369 1.00 93.31 101 CYS A CA 1
ATOM 822 C C . CYS A 1 101 ? 1.708 -12.269 -9.022 1.00 93.31 101 CYS A C 1
ATOM 824 O O . CYS A 1 101 ? 1.926 -12.420 -10.218 1.00 93.31 101 CYS A O 1
ATOM 826 N N . LYS A 1 102 ? 2.472 -11.461 -8.272 1.00 91.50 102 LYS A N 1
ATOM 827 C CA . LYS A 1 102 ? 3.533 -10.604 -8.847 1.00 91.50 102 LYS A CA 1
ATOM 828 C C . LYS A 1 102 ? 4.936 -11.192 -8.753 1.00 91.50 102 LYS A C 1
ATOM 830 O O . LYS A 1 102 ? 5.771 -10.875 -9.592 1.00 91.50 102 LYS A O 1
ATOM 835 N N . SER A 1 103 ? 5.221 -11.972 -7.713 1.00 90.50 103 SER A N 1
ATOM 836 C CA . SER A 1 103 ? 6.574 -12.479 -7.443 1.00 90.50 103 SER A CA 1
ATOM 837 C C . SER A 1 103 ? 6.724 -13.958 -7.779 1.00 90.50 103 SER A C 1
ATOM 839 O O . SER A 1 103 ? 7.837 -14.412 -8.032 1.00 90.50 103 SER A O 1
ATOM 841 N N . LEU A 1 104 ? 5.624 -14.713 -7.752 1.00 88.81 104 LEU A N 1
ATOM 842 C CA . LEU A 1 104 ? 5.608 -16.157 -7.989 1.00 88.81 104 LEU A CA 1
ATOM 843 C C . LEU A 1 104 ? 4.850 -16.540 -9.271 1.00 88.81 104 LEU A C 1
ATOM 845 O O . LEU A 1 104 ? 4.629 -17.730 -9.480 1.00 88.81 104 LEU A O 1
ATOM 849 N N . ASP A 1 105 ? 4.453 -15.560 -10.096 1.00 90.88 105 ASP A N 1
ATOM 850 C CA . ASP A 1 105 ? 3.759 -15.731 -11.388 1.00 90.88 105 ASP A CA 1
ATOM 851 C C . ASP A 1 105 ? 2.542 -16.676 -11.340 1.00 90.88 105 ASP A C 1
ATOM 853 O O . ASP A 1 105 ? 2.214 -17.349 -12.318 1.00 90.88 105 ASP A O 1
ATOM 857 N N . HIS A 1 106 ? 1.846 -16.738 -10.201 1.00 91.56 106 HIS A N 1
ATOM 858 C CA . HIS A 1 106 ? 0.579 -17.463 -10.131 1.00 91.56 106 HIS A CA 1
ATOM 859 C C . HIS A 1 106 ? -0.510 -16.648 -10.830 1.00 91.56 106 HIS A C 1
ATOM 861 O O . HIS A 1 106 ? -0.585 -15.425 -10.677 1.00 91.56 106 HIS A O 1
ATOM 867 N N . SER A 1 107 ? -1.402 -17.324 -11.551 1.00 94.38 107 SER A N 1
ATOM 868 C CA . SER A 1 107 ? -2.678 -16.708 -11.921 1.00 94.38 107 SER A CA 1
ATOM 869 C C . SER A 1 107 ? -3.501 -16.396 -10.665 1.00 94.38 107 SER A C 1
ATOM 871 O O . SER A 1 107 ? -3.310 -17.013 -9.615 1.00 94.38 107 SER A O 1
ATOM 873 N N . GLU A 1 108 ? -4.438 -15.450 -10.756 1.00 92.50 108 GLU A N 1
ATOM 874 C CA . GLU A 1 108 ? -5.279 -15.079 -9.609 1.00 92.50 108 GLU A CA 1
ATOM 875 C C . GLU A 1 108 ? -6.028 -16.292 -9.033 1.00 92.50 108 GLU A C 1
ATOM 877 O O . GLU A 1 108 ? -6.057 -16.475 -7.815 1.00 92.50 108 GLU A O 1
ATOM 882 N N . ASP A 1 109 ? -6.551 -17.167 -9.899 1.00 94.94 109 ASP A N 1
ATOM 883 C CA . ASP A 1 109 ? -7.230 -18.401 -9.492 1.00 94.94 109 ASP A CA 1
ATOM 884 C C . ASP A 1 109 ? -6.290 -19.343 -8.723 1.00 94.94 109 ASP A C 1
ATOM 886 O O . ASP A 1 109 ? -6.663 -19.881 -7.680 1.00 94.94 109 ASP A O 1
ATOM 890 N N . GLU A 1 110 ? -5.051 -19.525 -9.186 1.00 94.00 110 GLU A N 1
ATOM 891 C CA . GLU A 1 110 ? -4.055 -20.354 -8.495 1.00 94.00 110 GLU A CA 1
ATOM 892 C C . GLU A 1 110 ? -3.644 -19.748 -7.150 1.00 94.00 110 GLU A C 1
ATOM 894 O O . GLU A 1 110 ? -3.548 -20.471 -6.155 1.00 94.00 110 GLU A O 1
ATOM 899 N N . ALA A 1 111 ? -3.453 -18.429 -7.089 1.00 93.94 111 ALA A N 1
ATOM 900 C CA . ALA A 1 111 ? -3.145 -17.721 -5.852 1.00 93.94 111 ALA A CA 1
ATOM 901 C C . ALA A 1 111 ? -4.275 -17.882 -4.822 1.00 93.94 111 ALA A C 1
ATOM 903 O O . ALA A 1 111 ? -4.014 -18.219 -3.665 1.00 93.94 111 ALA A O 1
ATOM 904 N N . ILE A 1 112 ? -5.536 -17.737 -5.243 1.00 92.88 112 ILE A N 1
ATOM 905 C CA . ILE A 1 112 ? -6.712 -17.956 -4.386 1.00 92.88 112 ILE A CA 1
ATOM 906 C C . ILE A 1 112 ? -6.756 -19.405 -3.884 1.00 92.88 112 ILE A C 1
ATOM 908 O O . ILE A 1 112 ? -6.985 -19.631 -2.696 1.00 92.88 112 ILE A O 1
ATOM 912 N N . GLN A 1 113 ? -6.492 -20.393 -4.744 1.00 93.69 113 GLN A N 1
ATOM 913 C CA . GLN A 1 113 ? -6.460 -21.808 -4.347 1.00 93.69 113 GLN A CA 1
ATOM 914 C C . GLN A 1 113 ? -5.366 -22.107 -3.315 1.00 93.69 113 GLN A C 1
ATOM 916 O O . GLN A 1 113 ? -5.587 -22.890 -2.389 1.00 93.69 113 GLN A O 1
ATOM 921 N N . VAL A 1 114 ? -4.189 -21.491 -3.447 1.00 92.44 114 VAL A N 1
ATOM 922 C CA . VAL A 1 114 ? -3.102 -21.620 -2.465 1.00 92.44 114 VAL A CA 1
ATOM 923 C C . VAL A 1 114 ? -3.504 -20.999 -1.129 1.00 92.44 114 VAL A C 1
ATOM 925 O O . VAL A 1 114 ? -3.358 -21.650 -0.096 1.00 92.44 114 VAL A O 1
ATOM 928 N N . LEU A 1 115 ? -4.057 -19.784 -1.136 1.00 91.44 115 LEU A N 1
ATOM 929 C CA . LEU A 1 115 ? -4.484 -19.103 0.090 1.00 91.44 115 LEU A CA 1
ATOM 930 C C . LEU A 1 115 ? -5.625 -19.847 0.797 1.00 91.44 115 LEU A C 1
ATOM 932 O O . LEU A 1 115 ? -5.602 -19.978 2.019 1.00 91.44 115 LEU A O 1
ATOM 936 N N . LEU A 1 116 ? -6.581 -20.405 0.048 1.00 91.00 116 LEU A N 1
ATOM 937 C CA . LEU A 1 116 ? -7.670 -21.219 0.600 1.00 91.00 116 LEU A CA 1
ATOM 938 C C . LEU A 1 116 ? -7.160 -22.464 1.337 1.00 91.00 116 LEU A C 1
ATOM 940 O O . LEU A 1 116 ? -7.700 -22.803 2.385 1.00 91.00 116 LEU A O 1
ATOM 944 N N . LYS A 1 117 ? -6.103 -23.116 0.832 1.00 91.50 117 LYS A N 1
ATOM 945 C CA . LYS A 1 117 ? -5.481 -24.290 1.479 1.00 91.50 117 LYS A CA 1
ATOM 946 C C . LYS A 1 117 ? -4.748 -23.977 2.784 1.00 91.50 117 LYS A C 1
ATOM 948 O O . LYS A 1 117 ? -4.401 -24.902 3.502 1.00 91.50 117 LYS A O 1
ATOM 953 N N . ILE A 1 118 ? -4.427 -22.714 3.054 1.00 84.12 118 ILE A N 1
ATOM 954 C CA . ILE A 1 118 ? -3.755 -22.307 4.298 1.00 84.12 118 ILE A CA 1
ATOM 955 C C . ILE A 1 118 ? -4.787 -22.061 5.409 1.00 84.12 118 ILE A C 1
ATOM 957 O O . ILE A 1 118 ? -4.481 -22.229 6.586 1.00 84.12 118 ILE A O 1
ATOM 961 N N . VAL A 1 119 ? -6.006 -21.659 5.035 1.00 75.62 119 VAL A N 1
ATOM 962 C CA . VAL A 1 119 ? -7.099 -21.330 5.964 1.00 75.62 119 VAL A CA 1
ATOM 963 C C . VAL A 1 119 ? -7.934 -22.563 6.352 1.00 75.62 119 VAL A C 1
ATOM 965 O O . VAL A 1 119 ? -8.547 -22.559 7.420 1.00 75.62 119 VAL A O 1
ATOM 968 N N . LEU A 1 120 ? -7.957 -23.600 5.506 1.00 52.88 120 LEU A N 1
ATOM 969 C CA . LEU A 1 120 ? -8.688 -24.866 5.690 1.00 52.88 120 LEU A CA 1
ATOM 970 C C . LEU A 1 120 ? -7.745 -26.031 5.999 1.00 52.88 120 LEU A C 1
ATOM 972 O O . LEU A 1 120 ? -8.089 -26.822 6.906 1.00 52.88 120 LEU A O 1
#

Radius of gyration: 27.97 Å; chains: 1; bounding box: 54×44×84 Å

Organism: NCBI:txid2493646